Protein AF-A0A357SXR1-F1 (afdb_monomer_lite)

pLDDT: mean 85.28, std 4.76, range [71.69, 93.94]

Radius of gyration: 18.2 Å; chains: 1; bounding box: 43×14×49 Å

Sequence (69 aa):
MNREIICINCPLGCRLEVTIEEGKVAKVTGNTCGKGVEYAQTECLNPTRTVTTTVSIKNTLYALLPVRT

Foldseek 3Di:
DWDWDWPPPDPVGFIWIFDDDPLATPDIPRDPDPSSVVCVRCCSRPNDDKDWDWDADPPDPDGTDIDID

Secondary structure (DSSP, 8-state):
-EEEEE--SSTT--EEEEEEETTEEEEEES-SSHHHHHHHHHHHH----PPEEEEE-SSSSSSEEEEE-

Structure (mmCIF, N/CA/C/O backbone):
data_AF-A0A357SXR1-F1
#
_entry.id   AF-A0A357SXR1-F1
#
loop_
_atom_site.group_PDB
_atom_site.id
_atom_site.type_symbol
_atom_site.label_atom_id
_atom_site.label_alt_id
_atom_site.label_comp_id
_atom_site.label_asym_id
_atom_site.label_entity_id
_atom_site.label_seq_id
_atom_site.pdbx_PDB_ins_code
_atom_site.Cartn_x
_atom_site.Cartn_y
_atom_site.Cartn_z
_atom_site.occupancy
_atom_site.B_iso_or_equiv
_atom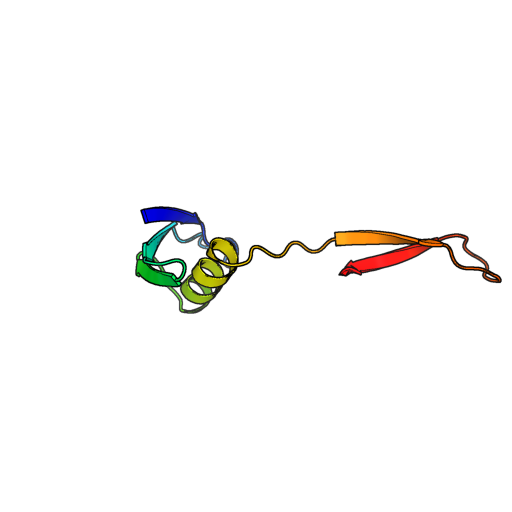_site.auth_seq_id
_atom_site.auth_comp_id
_atom_site.auth_asym_id
_atom_site.auth_atom_id
_atom_site.pdbx_PDB_model_num
ATOM 1 N N . MET A 1 1 ? -4.318 1.780 20.896 1.00 74.94 1 MET A N 1
ATOM 2 C CA . MET A 1 1 ? -4.299 3.047 20.123 1.00 74.94 1 MET A CA 1
ATOM 3 C C . MET A 1 1 ? -5.361 2.953 19.042 1.00 74.94 1 MET A C 1
ATOM 5 O O . MET A 1 1 ? -5.357 1.962 18.325 1.00 74.94 1 MET A O 1
ATOM 9 N N . ASN A 1 2 ? -6.263 3.932 18.940 1.00 79.06 2 ASN A N 1
ATOM 10 C CA . ASN A 1 2 ? -7.267 3.963 17.872 1.00 79.06 2 ASN A CA 1
ATOM 11 C C . ASN A 1 2 ? -6.781 4.846 16.725 1.00 79.06 2 ASN A C 1
ATOM 13 O O . ASN A 1 2 ? -6.197 5.905 16.961 1.00 79.06 2 ASN A O 1
ATOM 17 N N . ARG A 1 3 ? -6.993 4.388 15.493 1.00 82.81 3 ARG A N 1
ATOM 18 C CA . ARG A 1 3 ? -6.550 5.061 14.276 1.00 82.81 3 ARG A CA 1
ATOM 19 C C . ARG A 1 3 ? -7.669 5.025 13.247 1.00 82.81 3 ARG A C 1
ATOM 21 O O . ARG A 1 3 ? -8.203 3.961 12.952 1.00 82.81 3 ARG A O 1
ATOM 28 N N . GLU A 1 4 ? -8.015 6.184 12.713 1.00 87.00 4 GLU A N 1
ATOM 29 C CA . GLU A 1 4 ? -9.019 6.312 11.661 1.00 87.00 4 GLU A CA 1
ATOM 30 C C . GLU A 1 4 ? -8.338 6.278 10.293 1.00 87.00 4 GLU A C 1
ATOM 32 O O . GLU A 1 4 ? -7.352 6.983 10.066 1.00 87.00 4 GLU A O 1
ATOM 37 N N . ILE A 1 5 ? -8.856 5.461 9.378 1.00 88.06 5 ILE A N 1
ATOM 38 C CA . ILE A 1 5 ? -8.375 5.363 7.998 1.00 88.06 5 ILE A CA 1
ATOM 39 C C . ILE A 1 5 ? -9.552 5.220 7.034 1.00 88.06 5 ILE A C 1
ATOM 41 O O . ILE A 1 5 ? -10.627 4.744 7.390 1.00 88.06 5 ILE A O 1
ATOM 45 N N . ILE A 1 6 ? -9.349 5.604 5.778 1.00 86.62 6 ILE A N 1
ATOM 46 C CA . ILE A 1 6 ? -10.356 5.449 4.726 1.00 86.62 6 ILE A CA 1
ATOM 47 C C . ILE A 1 6 ? -9.926 4.302 3.820 1.00 86.62 6 ILE A C 1
ATOM 49 O O . ILE A 1 6 ? -8.782 4.255 3.365 1.00 86.62 6 ILE A O 1
ATOM 53 N N . CYS A 1 7 ? -10.840 3.374 3.547 1.00 85.38 7 CYS A N 1
ATOM 54 C CA . CYS A 1 7 ? -10.591 2.321 2.575 1.00 85.38 7 CYS A CA 1
ATOM 55 C C . CYS A 1 7 ? -10.546 2.921 1.165 1.00 85.38 7 CYS A C 1
ATOM 57 O O . CYS A 1 7 ? -11.579 3.302 0.625 1.00 85.38 7 CYS A O 1
ATOM 59 N N . ILE A 1 8 ? -9.364 2.967 0.548 1.00 86.19 8 ILE A N 1
ATOM 60 C CA . ILE A 1 8 ? -9.194 3.444 -0.839 1.00 86.19 8 ILE A CA 1
ATOM 61 C C . ILE A 1 8 ? -9.360 2.326 -1.879 1.00 86.19 8 ILE A C 1
ATOM 63 O O . ILE A 1 8 ? -9.235 2.563 -3.076 1.00 86.19 8 ILE A O 1
ATOM 67 N N . ASN A 1 9 ? -9.630 1.096 -1.432 1.00 84.00 9 ASN A N 1
ATOM 68 C CA . ASN A 1 9 ? -9.691 -0.084 -2.295 1.00 84.00 9 ASN A CA 1
ATOM 69 C C . ASN A 1 9 ? -11.047 -0.245 -3.013 1.00 84.00 9 ASN A C 1
ATOM 71 O O . ASN A 1 9 ? -11.208 -1.117 -3.865 1.00 84.00 9 ASN A O 1
ATOM 75 N N . CYS A 1 10 ? -12.055 0.553 -2.651 1.00 80.62 10 CYS A N 1
ATOM 76 C CA . CYS A 1 10 ? -13.369 0.534 -3.284 1.00 80.62 10 CYS A CA 1
ATOM 77 C C . CYS A 1 10 ? -13.911 1.962 -3.471 1.00 80.62 10 CYS A C 1
ATOM 79 O O . CYS A 1 10 ? -13.609 2.843 -2.667 1.00 80.62 10 CYS A O 1
ATOM 81 N N . PRO A 1 11 ? -14.760 2.199 -4.489 1.00 81.88 11 PRO A N 1
ATOM 82 C CA . PRO A 1 11 ? -15.321 3.525 -4.764 1.00 81.88 11 PRO A CA 1
ATOM 83 C C . PRO A 1 11 ? -16.243 4.048 -3.651 1.00 81.88 11 PRO A C 1
ATOM 85 O O . PRO A 1 11 ? -16.526 5.239 -3.608 1.00 81.88 11 PRO A O 1
ATOM 88 N N . LEU A 1 12 ? -16.706 3.173 -2.747 1.00 85.12 12 LEU A N 1
ATOM 89 C CA . LEU A 1 12 ? -17.531 3.550 -1.596 1.00 85.12 12 LEU A CA 1
ATOM 90 C C . LEU A 1 12 ? -16.743 4.297 -0.512 1.00 85.12 12 LEU A C 1
ATOM 92 O O . LEU A 1 12 ? -17.349 5.056 0.236 1.00 85.12 12 LEU A O 1
ATOM 96 N N . GLY A 1 13 ? -15.426 4.085 -0.399 1.00 80.00 13 GLY A N 1
ATOM 97 C CA . GLY A 1 13 ? -14.603 4.843 0.547 1.00 80.00 13 GLY A CA 1
ATOM 98 C C . GLY A 1 13 ? -15.008 4.675 2.016 1.00 80.00 13 GLY A C 1
ATOM 99 O O . GLY A 1 13 ? -15.187 5.668 2.718 1.00 80.00 13 GLY A O 1
ATOM 100 N N . CYS A 1 14 ? -15.191 3.438 2.495 1.00 85.56 14 CYS A N 1
ATOM 101 C CA . CYS A 1 14 ? -15.628 3.176 3.873 1.00 85.56 14 CYS A CA 1
ATOM 102 C C . CYS A 1 14 ? -14.674 3.820 4.897 1.00 85.56 14 CYS A C 1
ATOM 104 O O . CYS A 1 14 ? -13.456 3.641 4.803 1.00 85.56 14 CYS A O 1
ATOM 106 N N . ARG A 1 15 ? -15.224 4.519 5.898 1.00 87.56 15 ARG A N 1
ATOM 107 C CA . ARG A 1 15 ? -14.458 4.987 7.063 1.00 87.56 15 ARG A CA 1
ATOM 108 C C . ARG A 1 15 ? -14.229 3.819 8.009 1.00 87.56 15 ARG A C 1
ATOM 110 O O . ARG A 1 15 ? -15.189 3.192 8.447 1.00 87.56 15 ARG A O 1
ATOM 117 N N . LEU A 1 16 ? -12.967 3.528 8.291 1.00 88.06 16 LEU A N 1
ATOM 118 C CA . LEU A 1 16 ? -12.547 2.428 9.142 1.00 88.06 16 LEU A CA 1
ATOM 119 C C . LEU A 1 16 ? -11.899 2.975 10.409 1.00 88.06 16 LEU A C 1
ATOM 121 O O . LEU A 1 16 ? -11.003 3.816 10.350 1.00 88.06 16 LEU A O 1
ATOM 125 N N . GLU A 1 17 ? -12.315 2.442 11.546 1.00 88.06 17 GLU A N 1
ATOM 126 C CA . GLU A 1 17 ? -11.654 2.631 12.830 1.00 88.06 17 GLU A CA 1
ATOM 127 C C . GLU A 1 17 ? -10.856 1.373 13.158 1.00 88.06 17 GLU A C 1
ATOM 129 O O . GLU A 1 17 ? -11.393 0.264 13.173 1.00 88.06 17 GLU A O 1
ATOM 134 N N . VAL A 1 18 ? -9.558 1.540 13.394 1.00 87.06 18 VAL A N 1
ATOM 135 C CA . VAL A 1 18 ? -8.622 0.453 13.677 1.00 87.06 18 VAL A CA 1
ATOM 136 C C . VAL A 1 18 ? -8.108 0.599 15.099 1.00 87.06 18 VAL A C 1
ATOM 138 O O . VAL A 1 18 ? -7.475 1.598 15.443 1.00 87.06 18 VAL A O 1
ATOM 141 N N . THR A 1 19 ? -8.338 -0.415 15.923 1.00 84.94 19 THR A N 1
ATOM 142 C CA . THR A 1 19 ? -7.766 -0.518 17.266 1.00 84.94 19 THR A CA 1
ATOM 143 C C . THR A 1 19 ? -6.510 -1.376 17.203 1.00 84.94 19 THR A C 1
ATOM 145 O O . THR A 1 19 ? -6.559 -2.548 16.825 1.00 84.94 19 THR A O 1
ATOM 148 N N . ILE A 1 20 ? -5.376 -0.779 17.561 1.00 83.44 20 ILE A N 1
ATOM 149 C CA . ILE A 1 20 ? -4.062 -1.423 17.601 1.00 83.44 20 ILE A CA 1
ATOM 150 C C . ILE A 1 20 ? -3.687 -1.669 19.064 1.00 83.44 20 ILE A C 1
ATOM 152 O O . ILE A 1 20 ? -3.631 -0.716 19.853 1.00 83.44 20 ILE A O 1
ATOM 156 N N . GLU A 1 21 ? -3.394 -2.920 19.407 1.00 80.31 21 GLU A N 1
ATOM 157 C CA . GLU A 1 21 ? -2.890 -3.349 20.717 1.00 80.31 21 GLU A CA 1
ATOM 158 C C . GLU A 1 21 ? -1.610 -4.167 20.514 1.00 80.31 21 GLU A C 1
ATOM 160 O O . GLU A 1 21 ? -1.541 -5.008 19.621 1.00 80.31 21 GLU A O 1
ATOM 165 N N . GLU A 1 22 ? -0.563 -3.866 21.288 1.00 73.75 22 GLU A N 1
ATOM 166 C CA . GLU A 1 22 ? 0.733 -4.576 21.256 1.00 73.75 22 GLU A CA 1
ATOM 167 C C . GLU A 1 22 ? 1.3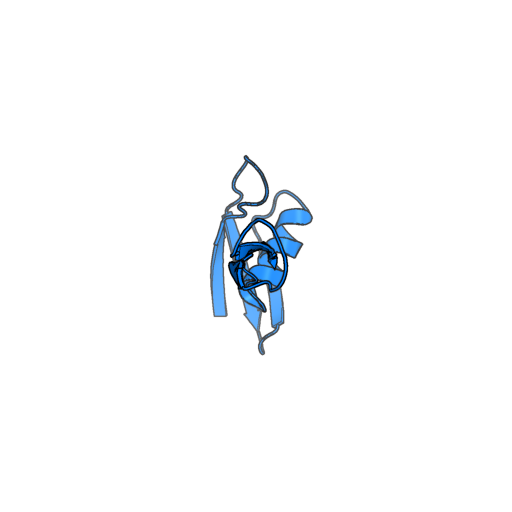51 -4.756 19.851 1.00 73.75 22 GLU A C 1
ATOM 169 O O . GLU A 1 22 ? 1.978 -5.767 19.540 1.00 73.75 22 GLU A O 1
ATOM 174 N N . GLY A 1 23 ? 1.166 -3.770 18.967 1.00 71.69 23 GLY A N 1
ATOM 175 C CA . GLY A 1 23 ? 1.704 -3.816 17.602 1.00 71.69 23 GLY A CA 1
ATOM 176 C C . GLY A 1 23 ? 0.950 -4.753 16.653 1.00 71.69 23 GLY A C 1
ATOM 177 O O . GLY A 1 23 ? 1.440 -5.023 15.561 1.00 71.69 23 GLY A O 1
ATOM 178 N N . LYS A 1 24 ? -0.241 -5.231 17.032 1.00 76.88 24 LYS A N 1
ATOM 179 C CA . LYS A 1 24 ? -1.157 -5.992 16.175 1.00 76.88 24 LYS A CA 1
ATOM 180 C C . LYS A 1 24 ? -2.500 -5.279 16.068 1.00 76.88 24 LYS A C 1
ATOM 182 O O . LYS A 1 24 ? -2.938 -4.572 16.974 1.00 76.88 24 LYS A O 1
ATOM 187 N N . VAL A 1 25 ? -3.167 -5.460 14.933 1.00 80.69 25 VAL A N 1
ATOM 188 C CA . VAL A 1 25 ? -4.525 -4.944 14.744 1.00 80.69 25 VAL A CA 1
ATOM 189 C C . VAL A 1 25 ? -5.495 -5.852 15.492 1.00 80.69 25 VAL A C 1
ATOM 191 O O . VAL A 1 25 ? -5.710 -6.992 15.089 1.00 80.69 25 VAL A O 1
ATOM 194 N N . ALA A 1 26 ? -6.054 -5.344 16.589 1.00 80.19 26 ALA A N 1
ATOM 195 C CA . ALA A 1 26 ? -6.980 -6.070 17.451 1.00 80.19 26 ALA A CA 1
ATOM 196 C C . ALA A 1 26 ? -8.407 -6.043 16.892 1.00 80.19 26 ALA A C 1
ATOM 198 O O . ALA A 1 26 ? -9.124 -7.042 16.946 1.00 80.19 26 ALA A O 1
ATOM 199 N N . LYS A 1 27 ? -8.829 -4.903 16.331 1.00 81.44 27 LYS A N 1
ATOM 200 C CA . LYS A 1 27 ? -10.182 -4.744 15.794 1.00 81.44 27 LYS A CA 1
ATOM 201 C C . LYS A 1 27 ? -10.228 -3.714 14.672 1.00 81.44 27 LYS A C 1
ATOM 203 O O . LYS A 1 27 ? -9.543 -2.698 14.737 1.00 81.44 27 LYS A O 1
ATOM 208 N N . VAL A 1 28 ? -11.059 -3.982 13.667 1.00 84.06 28 VAL A N 1
ATOM 209 C CA . VAL A 1 28 ? -11.420 -3.033 12.607 1.00 84.06 28 VAL A CA 1
ATOM 210 C C . VAL A 1 28 ? -12.941 -2.899 12.603 1.00 84.06 28 VAL A C 1
ATOM 212 O O . VAL A 1 28 ? -13.643 -3.909 12.563 1.00 84.06 28 VAL A O 1
ATOM 215 N N . THR A 1 29 ? -13.450 -1.673 12.674 1.00 84.88 29 THR A N 1
ATOM 216 C CA . THR A 1 29 ? -14.884 -1.342 12.650 1.00 84.88 29 THR A CA 1
ATOM 217 C C . THR A 1 29 ? -15.187 -0.334 11.544 1.00 84.88 29 THR A C 1
ATOM 219 O O . THR A 1 29 ? -14.325 0.449 11.160 1.00 84.88 29 THR A O 1
ATOM 222 N N . GLY A 1 30 ? -16.405 -0.366 10.992 1.00 83.50 30 GLY A N 1
ATOM 223 C CA . GLY A 1 30 ? -16.824 0.527 9.897 1.00 83.50 30 GLY A CA 1
ATOM 224 C C . GLY A 1 30 ? -16.602 -0.025 8.481 1.00 83.50 30 GLY A C 1
ATOM 225 O O . GLY A 1 30 ? -16.917 0.640 7.493 1.00 83.50 30 GLY A O 1
ATOM 226 N N . ASN A 1 31 ? -16.111 -1.262 8.343 1.00 83.31 31 ASN A N 1
ATOM 227 C CA . ASN A 1 31 ? -15.981 -1.922 7.047 1.00 83.31 31 ASN A CA 1
ATOM 228 C C . ASN A 1 31 ? -17.320 -2.507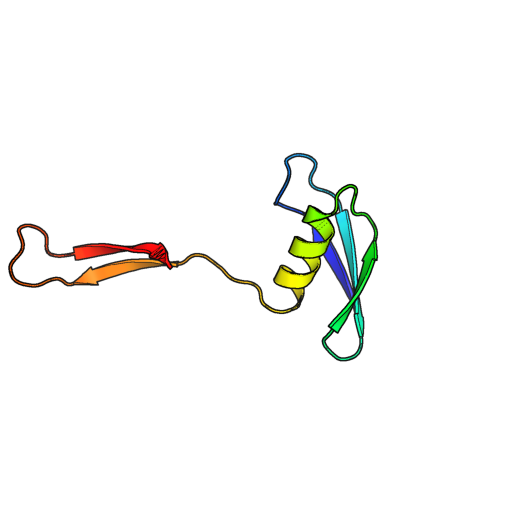 6.579 1.00 83.31 31 ASN A C 1
ATOM 230 O O . ASN A 1 31 ? -18.005 -3.218 7.305 1.00 83.31 31 ASN A O 1
ATOM 234 N N . THR A 1 32 ? -17.659 -2.267 5.316 1.00 80.75 32 THR A N 1
ATOM 235 C CA . THR A 1 32 ? -18.823 -2.890 4.659 1.00 80.75 32 THR A CA 1
ATOM 236 C C . THR A 1 32 ? -18.434 -4.159 3.893 1.00 80.75 32 THR A C 1
ATOM 238 O O . THR A 1 32 ? -19.292 -4.906 3.436 1.00 80.75 32 THR A O 1
ATOM 241 N N . CYS A 1 33 ? -17.131 -4.411 3.731 1.00 81.88 33 CYS A N 1
ATOM 242 C CA . CYS A 1 33 ? -16.589 -5.557 3.007 1.00 81.88 33 CYS A CA 1
ATOM 243 C C . CYS A 1 33 ? -15.343 -6.128 3.705 1.00 81.88 33 CYS A C 1
ATOM 245 O O . CYS A 1 33 ? -14.664 -5.424 4.457 1.00 81.88 33 CYS A O 1
ATOM 247 N N . GLY A 1 34 ? -15.018 -7.397 3.430 1.00 82.69 34 GLY A N 1
ATOM 248 C CA . GLY A 1 34 ? -13.803 -8.045 3.947 1.00 82.69 34 GLY A CA 1
ATOM 249 C C . GLY A 1 34 ? -12.511 -7.385 3.449 1.00 82.69 34 GLY A C 1
ATOM 250 O O . GLY A 1 34 ? -11.571 -7.212 4.216 1.00 82.69 34 GLY A O 1
ATOM 251 N N . LYS A 1 35 ? -12.515 -6.878 2.206 1.00 83.25 35 LYS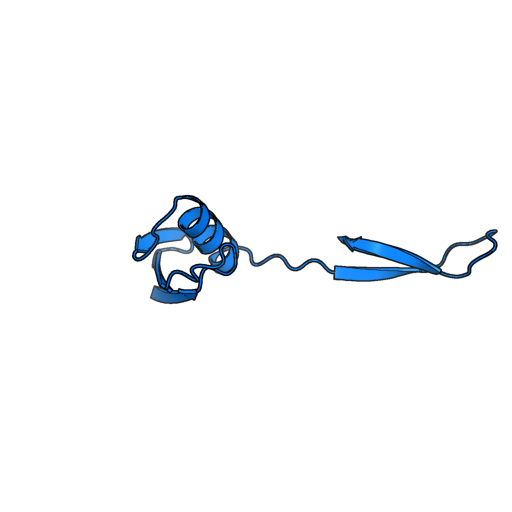 A N 1
ATOM 252 C CA . LYS A 1 35 ? -11.378 -6.157 1.602 1.00 83.25 35 LYS A CA 1
ATOM 253 C C . LYS A 1 35 ? -10.953 -4.918 2.396 1.00 83.25 35 LYS A C 1
ATOM 255 O O . LYS A 1 35 ? -9.782 -4.553 2.383 1.00 83.25 35 LYS A O 1
ATOM 260 N N 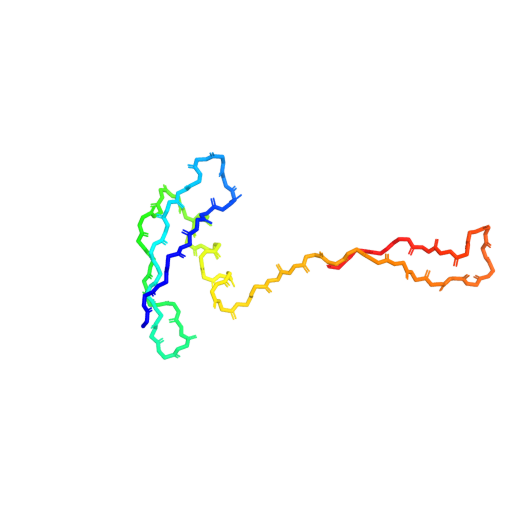. GLY A 1 36 ? -11.897 -4.258 3.073 1.00 83.75 36 GLY A N 1
ATOM 261 C CA . GLY A 1 36 ? -11.595 -3.113 3.931 1.00 83.75 36 GLY A CA 1
ATOM 262 C C . GLY A 1 36 ? -10.780 -3.505 5.162 1.00 83.75 36 GLY A C 1
ATOM 263 O O . GLY A 1 36 ? -9.887 -2.763 5.556 1.00 83.75 36 GLY A O 1
ATOM 264 N N . VAL A 1 37 ? -11.035 -4.690 5.725 1.00 84.75 37 VAL A N 1
ATOM 265 C CA . VAL A 1 37 ? -10.304 -5.212 6.891 1.00 84.75 37 VAL A CA 1
ATOM 266 C C . VAL A 1 37 ? -8.866 -5.548 6.517 1.00 84.75 37 VAL A C 1
ATOM 268 O O . VAL A 1 37 ? -7.944 -5.120 7.205 1.00 84.75 37 VAL A O 1
ATOM 271 N N . GLU A 1 38 ? -8.668 -6.253 5.402 1.00 84.75 38 GLU A N 1
ATOM 272 C CA . GLU A 1 38 ? -7.331 -6.604 4.904 1.00 84.75 38 GLU A CA 1
ATOM 273 C C . GLU A 1 38 ? -6.499 -5.353 4.592 1.00 84.75 38 GLU A C 1
ATOM 275 O O . GLU A 1 38 ? -5.333 -5.255 4.986 1.00 84.75 38 GLU A O 1
ATOM 280 N N . TYR A 1 39 ? -7.117 -4.362 3.936 1.00 86.69 39 TYR A N 1
ATOM 281 C CA . TYR A 1 39 ? -6.478 -3.076 3.666 1.00 86.69 39 TYR A CA 1
ATOM 282 C C . TYR A 1 39 ? -6.086 -2.365 4.965 1.00 86.69 39 TYR A C 1
ATOM 284 O O . TYR A 1 39 ? -4.950 -1.921 5.105 1.00 86.69 39 TYR A O 1
ATOM 292 N N . ALA A 1 40 ? -6.996 -2.309 5.940 1.00 85.56 40 ALA A N 1
ATOM 293 C CA . ALA A 1 40 ? -6.743 -1.673 7.226 1.00 85.56 40 ALA A CA 1
ATOM 294 C C . ALA A 1 40 ? -5.582 -2.302 7.996 1.00 85.56 40 ALA A C 1
ATOM 296 O O . ALA A 1 40 ? -4.758 -1.589 8.569 1.00 85.56 40 ALA A O 1
ATOM 297 N N . GLN A 1 41 ? -5.512 -3.632 7.991 1.00 85.12 41 GLN A N 1
ATOM 298 C CA . GLN A 1 41 ? -4.432 -4.377 8.623 1.00 85.12 41 GLN A CA 1
ATOM 299 C C . GLN A 1 41 ? -3.089 -4.100 7.953 1.00 85.12 41 GLN A C 1
ATOM 301 O O . GLN A 1 41 ? -2.119 -3.772 8.638 1.00 85.12 41 GLN A O 1
ATOM 306 N N . THR A 1 42 ? -3.046 -4.185 6.624 1.00 85.12 42 THR A N 1
ATOM 307 C CA . THR A 1 42 ? -1.814 -3.993 5.852 1.00 85.12 42 THR A CA 1
ATOM 308 C C . THR A 1 42 ? -1.306 -2.559 5.976 1.00 85.12 42 THR A C 1
ATOM 310 O O . THR A 1 42 ? -0.151 -2.356 6.329 1.00 85.12 42 THR A O 1
ATOM 313 N N . GLU A 1 43 ? -2.170 -1.561 5.788 1.00 85.25 43 GLU A N 1
ATOM 314 C CA . GLU A 1 43 ? -1.787 -0.145 5.847 1.00 85.25 43 GLU A CA 1
ATOM 315 C C . GLU A 1 43 ? -1.341 0.282 7.258 1.00 85.25 43 GLU A C 1
ATOM 317 O O . GLU A 1 43 ? -0.447 1.115 7.405 1.00 85.25 43 GLU A O 1
ATOM 322 N N . CYS A 1 44 ? -1.925 -0.293 8.319 1.00 82.38 44 CYS A N 1
ATOM 323 C CA . CYS A 1 44 ? -1.536 0.045 9.692 1.00 82.38 44 CYS A CA 1
ATOM 324 C C . CYS A 1 44 ? -0.234 -0.623 10.150 1.00 82.38 44 CYS A C 1
ATOM 326 O O . CYS A 1 44 ? 0.457 -0.042 10.987 1.00 82.38 44 CYS A O 1
ATOM 328 N N . LEU A 1 45 ? 0.080 -1.825 9.651 1.00 81.50 45 LEU A N 1
ATOM 329 C CA . LEU A 1 45 ? 1.241 -2.610 10.091 1.00 81.50 45 LEU A CA 1
ATOM 330 C C . LEU A 1 45 ? 2.442 -2.482 9.149 1.00 81.50 45 LEU A C 1
ATOM 332 O O . LEU A 1 45 ? 3.575 -2.409 9.617 1.00 81.50 45 LEU A O 1
ATOM 336 N N . ASN A 1 46 ? 2.210 -2.479 7.836 1.00 81.94 46 ASN A N 1
ATOM 337 C CA . ASN A 1 46 ? 3.256 -2.446 6.819 1.00 81.94 46 ASN A CA 1
ATOM 338 C C . ASN A 1 46 ? 2.768 -1.738 5.535 1.00 81.94 46 ASN A C 1
ATOM 340 O O . ASN A 1 46 ? 2.441 -2.405 4.545 1.00 81.94 46 ASN A O 1
ATOM 344 N N . PRO A 1 47 ? 2.694 -0.393 5.536 1.00 81.19 47 PRO A N 1
ATOM 345 C CA . PRO A 1 47 ? 2.258 0.370 4.373 1.00 81.19 47 PRO A CA 1
ATOM 346 C C . PRO A 1 47 ? 3.274 0.211 3.239 1.00 81.19 47 PRO A C 1
ATOM 348 O O . PRO A 1 47 ? 4.398 0.712 3.300 1.00 81.19 47 PRO A O 1
ATOM 351 N N . THR A 1 48 ? 2.872 -0.491 2.184 1.00 82.88 48 THR A N 1
ATOM 352 C CA . THR A 1 48 ? 3.689 -0.687 0.985 1.00 82.88 48 THR A CA 1
ATOM 353 C C . THR A 1 48 ? 3.259 0.298 -0.094 1.00 82.88 48 THR A C 1
ATOM 355 O O . THR A 1 48 ? 2.075 0.546 -0.319 1.00 82.88 48 THR A O 1
ATOM 358 N N . ARG A 1 49 ? 4.238 0.907 -0.763 1.00 86.56 49 ARG A N 1
ATOM 359 C CA . ARG A 1 49 ? 4.021 1.839 -1.872 1.00 86.56 49 ARG A CA 1
ATOM 360 C C . ARG A 1 49 ? 4.762 1.302 -3.079 1.00 86.56 49 ARG A C 1
ATOM 362 O O . ARG A 1 49 ? 5.938 0.970 -2.967 1.00 86.56 49 ARG A O 1
ATOM 369 N N . THR A 1 50 ? 4.086 1.256 -4.221 1.00 86.81 50 THR A N 1
ATOM 370 C CA . THR A 1 50 ? 4.753 0.934 -5.478 1.00 86.81 50 THR A CA 1
ATOM 371 C C . THR A 1 50 ? 5.696 2.070 -5.850 1.00 86.81 50 THR A C 1
ATOM 373 O O . THR A 1 50 ? 5.275 3.223 -5.956 1.00 86.81 50 THR A O 1
ATOM 376 N N . VAL A 1 51 ? 6.962 1.742 -6.066 1.00 89.88 51 VAL A N 1
ATOM 377 C CA . VAL A 1 51 ? 7.987 2.676 -6.513 1.00 89.88 51 VAL A CA 1
ATOM 378 C C . VAL A 1 51 ? 8.241 2.438 -7.996 1.00 89.88 51 VAL A C 1
ATOM 380 O O . VAL A 1 51 ? 8.569 1.334 -8.429 1.00 89.88 51 VAL A O 1
ATOM 383 N N . THR A 1 52 ? 8.090 3.496 -8.787 1.00 91.81 52 THR A N 1
ATOM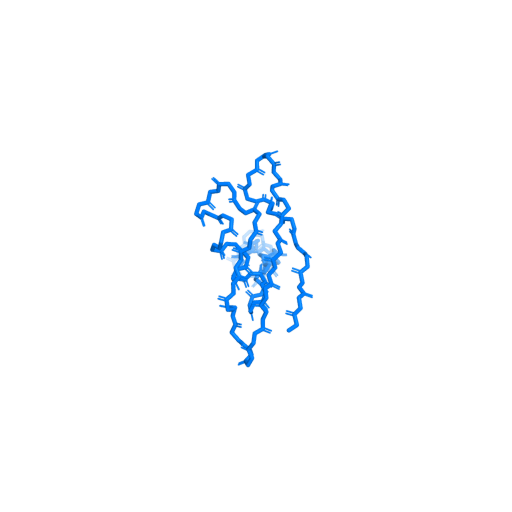 384 C CA . THR A 1 52 ? 8.486 3.527 -10.197 1.00 91.81 52 THR A CA 1
ATOM 385 C C . THR A 1 52 ? 9.804 4.272 -10.333 1.00 91.81 52 THR A C 1
ATOM 387 O O . THR A 1 52 ? 9.870 5.462 -10.024 1.00 91.81 52 THR A O 1
ATOM 390 N N . THR A 1 53 ? 10.843 3.590 -10.803 1.00 92.69 53 THR A N 1
ATOM 391 C CA . THR A 1 53 ? 12.165 4.178 -11.065 1.00 92.69 53 THR A CA 1
ATOM 392 C C . THR A 1 53 ? 12.697 3.729 -12.423 1.00 92.69 53 THR A C 1
ATOM 394 O O . THR A 1 53 ? 12.032 3.014 -13.172 1.00 92.69 53 THR A O 1
ATOM 397 N N . THR A 1 54 ? 13.901 4.174 -12.768 1.00 93.19 54 THR A N 1
ATOM 398 C CA . THR A 1 54 ? 14.616 3.735 -13.965 1.00 93.19 54 THR A CA 1
ATOM 399 C C . THR A 1 54 ? 15.979 3.176 -13.596 1.00 93.19 54 THR A C 1
ATOM 401 O O . THR A 1 54 ? 16.670 3.757 -12.760 1.00 93.19 54 THR A O 1
ATOM 404 N N . VAL A 1 55 ? 16.393 2.096 -14.255 1.00 92.75 55 VAL A N 1
ATOM 405 C CA . VAL A 1 55 ? 17.719 1.484 -14.079 1.00 92.75 55 VAL A CA 1
ATOM 406 C C . VAL A 1 55 ? 18.526 1.643 -15.362 1.00 92.75 55 VAL A C 1
ATOM 408 O O . VAL A 1 55 ? 17.986 1.513 -16.461 1.00 92.75 55 VAL A O 1
ATOM 411 N N . SER A 1 56 ? 19.818 1.943 -15.231 1.00 92.88 56 SER A N 1
ATOM 412 C CA . SER A 1 56 ? 20.720 2.049 -16.376 1.00 92.88 56 SER A CA 1
ATOM 413 C C . SER A 1 56 ? 21.068 0.674 -16.936 1.00 92.88 56 SER A C 1
ATOM 415 O O . SER A 1 56 ? 21.366 -0.268 -16.201 1.00 92.88 56 SER A O 1
ATOM 417 N N . ILE A 1 57 ? 21.040 0.562 -18.262 1.00 92.56 57 ILE A N 1
ATOM 418 C CA . ILE A 1 57 ? 21.326 -0.680 -18.986 1.00 92.56 57 ILE A CA 1
ATOM 419 C C . ILE A 1 57 ? 22.415 -0.442 -20.032 1.00 92.56 57 ILE A C 1
ATOM 421 O O . ILE A 1 57 ? 22.464 0.601 -20.681 1.00 92.56 57 ILE A O 1
ATOM 425 N N . LYS A 1 58 ? 23.328 -1.408 -20.170 1.00 93.19 58 LYS A N 1
ATOM 426 C CA . LYS A 1 58 ? 24.447 -1.356 -21.125 1.00 93.19 58 LYS A CA 1
ATOM 427 C C . LYS A 1 58 ? 24.109 -2.146 -22.389 1.00 93.19 58 LYS A C 1
ATOM 429 O O . LYS A 1 58 ? 23.353 -3.108 -22.325 1.00 93.19 58 LYS A O 1
ATOM 434 N N . ASN A 1 59 ? 24.717 -1.763 -23.513 1.00 88.81 59 ASN A N 1
ATOM 435 C CA . ASN A 1 59 ? 24.598 -2.433 -24.816 1.00 88.81 59 ASN A CA 1
ATOM 436 C C . ASN A 1 59 ? 23.161 -2.535 -25.354 1.00 88.81 59 ASN A C 1
ATOM 438 O O . ASN A 1 59 ? 22.792 -3.534 -25.966 1.00 88.81 59 ASN A O 1
ATOM 442 N N . THR A 1 60 ? 22.347 -1.499 -25.151 1.00 87.06 60 THR A N 1
ATOM 443 C CA . THR A 1 60 ? 21.006 -1.439 -25.744 1.00 87.06 60 THR A CA 1
ATOM 444 C C . THR A 1 60 ? 20.758 -0.097 -26.420 1.00 87.06 60 THR A C 1
ATOM 446 O O . THR A 1 60 ? 21.525 0.849 -26.242 1.00 87.06 60 THR A O 1
ATOM 449 N N . LEU A 1 61 ? 19.679 -0.024 -27.203 1.00 89.56 61 LEU A N 1
ATOM 450 C CA . LEU A 1 61 ? 19.273 1.185 -27.919 1.00 89.56 61 LEU A CA 1
ATOM 451 C C . LEU A 1 61 ? 18.882 2.336 -26.970 1.00 89.56 61 LEU A C 1
ATOM 453 O O . LEU A 1 61 ? 19.006 3.501 -27.337 1.00 89.56 61 LEU A O 1
ATOM 457 N N . TYR A 1 62 ? 18.419 2.016 -25.757 1.00 88.69 62 TYR A N 1
ATOM 458 C CA . TYR A 1 62 ? 17.943 2.984 -24.768 1.00 88.69 62 TYR A CA 1
ATOM 459 C C . TYR A 1 62 ? 18.820 2.958 -23.512 1.00 88.69 62 TYR A C 1
ATOM 461 O O . TYR A 1 62 ? 19.198 1.900 -23.021 1.00 88.69 62 TYR A O 1
ATOM 469 N N . ALA A 1 63 ? 19.132 4.126 -22.950 1.00 87.31 63 ALA A N 1
ATOM 470 C CA . ALA A 1 63 ? 20.034 4.216 -21.797 1.00 87.31 63 ALA A CA 1
ATOM 471 C C . ALA A 1 63 ? 19.399 3.763 -20.464 1.00 87.31 63 ALA A C 1
ATOM 473 O O . ALA A 1 63 ? 20.116 3.404 -19.527 1.00 87.31 63 ALA A O 1
ATOM 474 N N . LEU A 1 64 ? 18.066 3.799 -20.365 1.00 93.94 64 LEU A N 1
ATOM 475 C CA . LEU A 1 64 ? 17.309 3.579 -19.133 1.00 93.94 64 LEU A CA 1
ATOM 476 C C . LEU A 1 64 ? 16.129 2.631 -19.377 1.00 93.94 64 LEU A C 1
ATOM 478 O O . LEU A 1 64 ? 15.411 2.779 -20.365 1.00 93.94 64 LEU A O 1
ATOM 482 N N . LEU A 1 65 ? 15.903 1.706 -18.442 1.00 91.69 65 LEU A N 1
ATOM 483 C CA . LEU A 1 65 ? 14.738 0.821 -18.406 1.00 91.69 65 LEU A CA 1
ATOM 484 C C . LEU A 1 65 ? 13.792 1.247 -17.272 1.00 91.69 65 LEU A C 1
ATOM 486 O O . LEU A 1 65 ? 14.263 1.383 -16.141 1.00 91.69 65 LEU A O 1
ATOM 490 N N . PRO A 1 66 ? 12.483 1.432 -17.522 1.00 92.62 66 PRO A N 1
ATOM 491 C CA . PRO A 1 66 ? 11.511 1.663 -16.460 1.00 92.62 66 PRO A CA 1
ATOM 492 C C . PRO A 1 66 ? 11.303 0.390 -15.629 1.00 92.62 66 PRO A C 1
ATOM 494 O O . PRO A 1 66 ? 11.096 -0.694 -16.172 1.00 92.62 66 PRO A O 1
ATOM 497 N N . VAL A 1 67 ? 11.332 0.531 -14.305 1.00 92.19 67 VAL A N 1
ATOM 498 C CA . VAL A 1 67 ? 11.157 -0.557 -13.337 1.00 92.19 67 VAL A CA 1
ATOM 499 C C . VAL A 1 67 ? 10.065 -0.175 -12.342 1.00 92.19 67 VAL A C 1
ATOM 501 O O . VAL A 1 67 ? 9.927 0.989 -11.960 1.00 92.19 67 VAL A O 1
ATOM 504 N N . ARG A 1 68 ? 9.269 -1.167 -11.937 1.00 91.12 68 ARG A N 1
ATOM 505 C CA . ARG A 1 68 ? 8.188 -1.030 -10.961 1.00 91.12 68 ARG A CA 1
ATOM 506 C C . ARG A 1 68 ? 8.340 -2.108 -9.891 1.00 91.12 68 ARG A C 1
ATOM 508 O O . ARG A 1 68 ? 8.410 -3.283 -10.245 1.00 91.12 68 ARG A O 1
ATOM 515 N N . THR A 1 69 ? 8.343 -1.711 -8.623 1.00 82.81 69 THR A N 1
ATOM 516 C CA . THR A 1 69 ? 8.373 -2.602 -7.446 1.00 82.81 69 THR A CA 1
ATOM 517 C C . THR A 1 69 ? 7.298 -2.210 -6.462 1.00 82.81 69 THR A C 1
ATOM 519 O O . THR A 1 69 ? 7.192 -0.989 -6.224 1.00 82.81 69 THR A O 1
#